Protein AF-A0A9X6Z5T2-F1 (afdb_monomer_lite)

Organism: Bacillus thuringiensis (NCBI:txid1428)

Radius of gyration: 14.88 Å; chains: 1; bounding box: 34×24×44 Å

Structure (mmCIF, N/CA/C/O backbone):
data_AF-A0A9X6Z5T2-F1
#
_entry.id   AF-A0A9X6Z5T2-F1
#
loop_
_atom_site.group_PDB
_atom_site.id
_atom_site.type_symbol
_atom_site.label_atom_id
_atom_site.label_alt_id
_atom_site.label_comp_id
_atom_site.label_asym_id
_atom_site.label_entity_id
_atom_site.label_seq_id
_atom_site.pdbx_PDB_ins_code
_atom_site.Cartn_x
_atom_site.Cartn_y
_atom_site.Cartn_z
_atom_site.occupancy
_atom_site.B_iso_or_equiv
_atom_site.auth_seq_id
_atom_site.auth_comp_id
_atom_site.auth_asym_id
_atom_site.auth_atom_id
_atom_site.pdbx_PDB_model_num
ATOM 1 N N . MET A 1 1 ? 4.534 -9.932 15.032 1.00 83.25 1 MET A N 1
ATOM 2 C CA . MET A 1 1 ? 3.676 -9.676 13.854 1.00 83.25 1 MET A CA 1
ATOM 3 C C . MET A 1 1 ? 3.124 -8.261 13.953 1.00 83.25 1 MET A C 1
ATOM 5 O O . MET A 1 1 ? 2.762 -7.870 15.052 1.00 83.25 1 MET A O 1
ATOM 9 N N . TYR A 1 2 ? 3.151 -7.490 12.864 1.00 92.56 2 TYR A N 1
ATOM 10 C CA . TYR A 1 2 ? 2.510 -6.168 12.811 1.00 92.56 2 TYR A CA 1
ATOM 11 C C . TYR A 1 2 ? 0.998 -6.324 12.645 1.00 92.56 2 TYR A C 1
ATOM 13 O O . TYR A 1 2 ? 0.594 -7.339 12.103 1.00 92.56 2 TYR A O 1
ATOM 21 N N . GLU A 1 3 ? 0.179 -5.365 13.065 1.00 95.38 3 GLU A N 1
ATOM 22 C CA . GLU A 1 3 ? -1.281 -5.451 12.896 1.00 95.38 3 GLU A CA 1
ATOM 23 C C . GLU A 1 3 ? -1.914 -4.057 12.871 1.00 95.38 3 GLU A C 1
ATOM 25 O O . GLU A 1 3 ? -1.512 -3.170 13.625 1.00 95.38 3 GLU A O 1
ATOM 30 N N . TYR A 1 4 ? -2.916 -3.861 12.017 1.00 95.88 4 TYR A N 1
ATOM 31 C CA . TYR A 1 4 ? -3.803 -2.706 12.074 1.00 95.88 4 TYR A CA 1
ATOM 32 C C . TYR A 1 4 ? -4.946 -2.953 13.052 1.00 95.88 4 TYR A C 1
ATOM 34 O O . TYR A 1 4 ? -5.596 -3.994 12.994 1.00 95.88 4 TYR A O 1
ATOM 42 N N . ALA A 1 5 ? -5.240 -1.978 13.907 1.00 96.38 5 ALA A N 1
ATOM 43 C CA . ALA A 1 5 ? -6.407 -2.027 14.782 1.00 96.38 5 ALA A CA 1
ATOM 44 C C . ALA A 1 5 ? -6.995 -0.634 15.023 1.00 96.38 5 ALA A C 1
ATOM 46 O O . ALA A 1 5 ? -6.284 0.375 15.001 1.00 96.38 5 ALA A O 1
ATOM 47 N N . GLU A 1 6 ? -8.301 -0.592 15.287 1.00 94.88 6 GLU A N 1
ATOM 48 C CA . GLU A 1 6 ? -8.984 0.621 15.727 1.00 94.88 6 GLU A CA 1
ATOM 49 C C . GLU A 1 6 ? -8.720 0.895 17.208 1.00 94.88 6 GLU A C 1
ATOM 51 O O . GLU A 1 6 ? -8.873 0.030 18.073 1.00 94.88 6 GLU A O 1
ATOM 56 N N . LYS A 1 7 ? -8.352 2.137 17.517 1.00 92.06 7 LYS A N 1
ATOM 57 C CA . LYS A 1 7 ? -8.205 2.628 18.884 1.00 92.06 7 LYS A CA 1
ATOM 58 C C . LYS A 1 7 ? -8.545 4.111 18.915 1.00 92.06 7 LYS A C 1
ATOM 60 O O . LYS A 1 7 ? -8.167 4.845 18.017 1.00 92.06 7 LYS A O 1
ATOM 65 N N . TYR A 1 8 ? -9.270 4.572 19.931 1.00 86.94 8 TYR A N 1
ATOM 66 C CA . TYR A 1 8 ? -9.602 6.000 20.094 1.00 86.94 8 TYR A CA 1
ATOM 67 C C . TYR A 1 8 ? -10.290 6.665 18.878 1.00 86.94 8 TYR A C 1
ATOM 69 O O . TYR A 1 8 ? -10.207 7.878 18.722 1.00 86.94 8 TYR A O 1
ATOM 77 N N . GLY A 1 9 ? -10.980 5.891 18.032 1.00 87.12 9 GLY A N 1
ATOM 78 C CA . GLY A 1 9 ? -11.643 6.399 16.822 1.00 87.12 9 GLY A CA 1
ATOM 79 C C . GLY A 1 9 ? -10.740 6.538 15.587 1.00 87.12 9 GLY A C 1
ATOM 80 O O . GLY A 1 9 ? -11.205 7.041 14.568 1.00 87.12 9 GLY A O 1
ATOM 81 N N . SER A 1 10 ? -9.492 6.072 15.660 1.00 93.69 10 SER A N 1
ATOM 82 C CA . SER A 1 10 ? -8.530 6.045 14.552 1.00 93.69 10 SER A CA 1
ATOM 83 C C . SER A 1 10 ? -7.973 4.635 14.338 1.00 93.69 10 SER A C 1
ATOM 85 O O . SER A 1 10 ? -8.055 3.779 15.220 1.00 93.69 10 SER A O 1
ATOM 87 N N . ILE A 1 11 ? -7.380 4.390 13.169 1.00 96.62 11 ILE A N 1
ATOM 88 C CA . ILE A 1 11 ? -6.682 3.137 12.854 1.00 96.62 11 ILE A CA 1
ATOM 89 C C . ILE A 1 11 ? -5.188 3.335 13.112 1.00 96.62 11 ILE A C 1
ATOM 91 O O . ILE A 1 11 ? -4.611 4.324 12.668 1.00 96.62 11 ILE A O 1
ATOM 95 N N . TYR A 1 12 ? -4.543 2.387 13.784 1.00 96.94 12 TYR A N 1
ATOM 96 C CA . TYR A 1 12 ? -3.107 2.420 14.070 1.00 96.94 12 TYR A CA 1
ATOM 97 C C . TYR A 1 12 ? -2.433 1.129 13.625 1.00 96.94 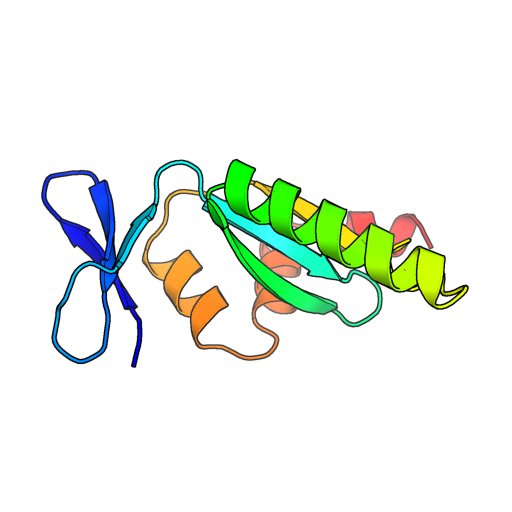12 TYR A C 1
ATOM 99 O O . TYR A 1 12 ? -3.048 0.067 13.701 1.00 96.94 12 TYR A O 1
ATOM 107 N N . LEU A 1 13 ? -1.166 1.220 13.208 1.00 95.88 13 LEU A N 1
ATOM 108 C CA . LEU A 1 13 ? -0.304 0.049 13.070 1.00 95.88 13 LEU A CA 1
ATOM 109 C C . LEU A 1 13 ? 0.415 -0.217 14.391 1.00 95.88 13 LEU A C 1
ATOM 111 O O . LEU A 1 13 ? 1.110 0.659 14.913 1.00 95.88 13 LEU A O 1
ATOM 115 N N . PHE A 1 14 ? 0.292 -1.440 14.887 1.00 96.12 14 PHE A N 1
ATOM 116 C CA . PHE A 1 14 ? 0.978 -1.929 16.071 1.00 96.12 14 PHE A CA 1
ATOM 117 C C . PHE A 1 14 ? 2.122 -2.864 15.690 1.00 96.12 14 PHE A C 1
ATOM 119 O O . PHE A 1 14 ? 2.052 -3.582 14.690 1.00 96.12 14 PHE A O 1
ATOM 126 N N . ASP A 1 15 ? 3.182 -2.861 16.493 1.00 94.81 15 ASP A N 1
ATOM 127 C CA . ASP A 1 15 ? 4.176 -3.929 16.482 1.00 94.81 15 ASP A CA 1
ATOM 128 C C . ASP A 1 15 ? 3.739 -5.127 17.338 1.00 94.81 15 ASP A C 1
ATOM 130 O O . ASP A 1 15 ? 2.708 -5.122 18.010 1.00 94.81 15 ASP A O 1
ATOM 134 N N . GLU A 1 16 ? 4.574 -6.162 17.354 1.00 91.81 16 GLU A N 1
ATOM 135 C CA . GLU A 1 16 ? 4.306 -7.403 18.085 1.00 91.81 16 GLU A CA 1
ATOM 136 C C . GLU A 1 16 ? 4.243 -7.258 19.609 1.00 91.81 16 GLU A C 1
ATOM 138 O O . GLU A 1 16 ? 3.808 -8.176 20.299 1.00 91.81 16 GLU A O 1
ATOM 143 N N . ARG A 1 17 ? 4.706 -6.124 20.138 1.00 93.38 17 ARG A N 1
ATOM 144 C CA . ARG A 1 17 ? 4.709 -5.799 21.566 1.00 93.38 17 ARG A CA 1
ATOM 145 C C . ARG A 1 17 ? 3.514 -4.919 21.942 1.00 93.38 17 ARG A C 1
ATOM 147 O O . ARG A 1 17 ? 3.388 -4.551 23.108 1.00 93.38 17 ARG A O 1
ATOM 154 N N . GLY A 1 18 ? 2.650 -4.579 20.982 1.00 91.69 18 GLY A N 1
ATOM 155 C CA . GLY A 1 18 ? 1.526 -3.664 21.170 1.00 91.69 18 GLY A CA 1
ATOM 156 C C . GLY A 1 18 ? 1.931 -2.187 21.158 1.00 91.69 18 GLY A C 1
ATOM 157 O O . GLY A 1 18 ? 1.157 -1.335 21.600 1.00 91.69 18 GLY A O 1
ATOM 158 N N . THR A 1 19 ? 3.130 -1.864 20.666 1.00 94.12 19 THR A N 1
ATOM 159 C CA . THR A 1 19 ? 3.586 -0.480 20.499 1.00 94.12 19 THR A CA 1
ATOM 160 C C . THR A 1 19 ? 2.945 0.118 19.259 1.00 94.12 19 THR A C 1
ATOM 162 O O . THR A 1 19 ? 2.982 -0.485 18.190 1.00 94.12 19 THR A O 1
ATOM 165 N N . VAL A 1 20 ? 2.399 1.328 19.379 1.00 94.44 20 VAL A N 1
ATOM 166 C CA . VAL A 1 20 ? 1.922 2.091 18.220 1.00 94.44 20 VAL A CA 1
ATOM 167 C C . VAL A 1 20 ? 3.125 2.552 17.403 1.00 94.44 20 VAL A C 1
ATOM 169 O O . VAL A 1 20 ? 3.975 3.279 17.913 1.00 94.44 20 VAL A O 1
ATOM 172 N N . LEU A 1 21 ? 3.175 2.155 16.134 1.00 93.81 21 LEU A N 1
ATOM 173 C CA . LEU A 1 21 ? 4.199 2.597 15.190 1.00 93.81 21 LEU A CA 1
ATOM 174 C C . LEU A 1 21 ? 3.780 3.877 14.475 1.00 93.81 21 LEU A C 1
ATOM 176 O O . LEU A 1 21 ? 4.573 4.810 14.384 1.00 93.81 21 LEU A O 1
ATOM 180 N N . PHE A 1 22 ? 2.542 3.927 13.977 1.00 93.75 22 PHE A N 1
ATOM 181 C CA . PHE A 1 22 ? 1.965 5.125 13.371 1.00 93.75 22 PHE A CA 1
ATOM 182 C C . PHE A 1 22 ? 0.434 5.049 13.285 1.00 93.75 22 PHE A C 1
ATOM 184 O O . PHE A 1 22 ? -0.161 3.975 13.401 1.00 93.75 22 PHE A O 1
ATOM 191 N N . GLU A 1 23 ? -0.192 6.205 13.067 1.00 96.44 23 GLU A N 1
ATOM 192 C CA . GLU A 1 23 ? -1.623 6.347 12.784 1.00 96.44 23 GLU A CA 1
ATOM 193 C C . GLU A 1 23 ? -1.892 6.295 11.278 1.00 96.44 23 GLU A C 1
ATOM 195 O O . GLU A 1 23 ? -1.273 7.024 10.500 1.00 96.44 23 GLU A O 1
ATOM 200 N N . MET A 1 24 ? -2.837 5.458 10.864 1.00 96.12 24 MET A N 1
ATOM 201 C CA . MET A 1 24 ? -3.289 5.341 9.484 1.00 96.12 24 MET A CA 1
ATOM 202 C C . MET A 1 24 ? -4.454 6.309 9.228 1.00 96.12 24 MET A C 1
ATOM 204 O O . MET A 1 24 ? -5.607 6.044 9.576 1.00 96.12 24 MET A O 1
ATOM 208 N N . THR A 1 25 ? -4.153 7.439 8.594 1.00 95.50 25 THR A N 1
ATOM 209 C CA . THR A 1 25 ? -5.098 8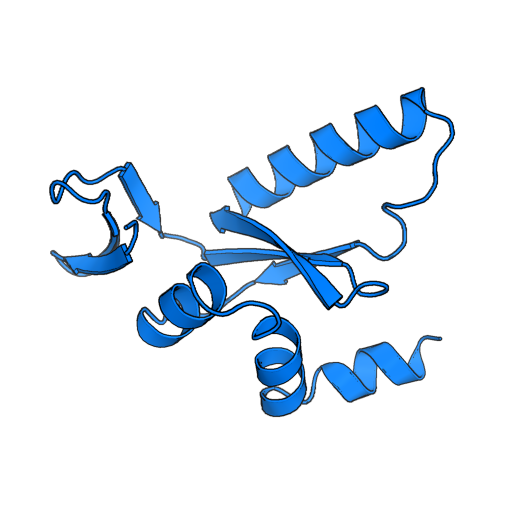.532 8.330 1.00 95.50 25 THR A CA 1
ATOM 210 C C . THR A 1 25 ? -5.549 8.611 6.877 1.00 95.50 25 THR A C 1
ATOM 212 O O . THR A 1 25 ? -6.670 9.050 6.638 1.00 95.50 25 THR A O 1
ATOM 215 N N . GLU A 1 26 ? -4.738 8.177 5.917 1.00 96.56 26 GLU A N 1
ATOM 216 C CA . GLU A 1 26 ? -5.060 8.184 4.483 1.00 96.56 26 GLU A CA 1
ATOM 217 C C . GLU A 1 26 ? -4.467 6.927 3.839 1.00 96.56 26 GLU A C 1
ATOM 219 O O . GLU A 1 26 ? -3.398 7.002 3.231 1.00 96.56 26 GLU A O 1
ATOM 224 N N . PRO A 1 27 ? -5.093 5.752 4.028 1.00 96.62 27 PRO A N 1
ATOM 225 C CA . PRO A 1 27 ? -4.509 4.501 3.577 1.00 96.62 27 PRO A CA 1
ATOM 226 C C . PRO A 1 27 ? -4.340 4.479 2.056 1.00 96.62 27 PRO A C 1
ATOM 228 O O . PRO A 1 27 ? -5.263 4.802 1.311 1.00 96.62 27 PRO A O 1
ATOM 231 N N . ALA A 1 28 ? -3.161 4.073 1.599 1.00 96.56 28 ALA A N 1
ATOM 232 C CA . ALA A 1 28 ? -2.843 3.909 0.189 1.00 96.56 28 ALA A CA 1
ATOM 233 C C . ALA A 1 28 ? -1.837 2.773 -0.019 1.00 96.56 28 ALA A C 1
ATOM 235 O O . ALA A 1 28 ? -1.087 2.402 0.893 1.00 96.56 28 ALA A O 1
ATOM 236 N N . ILE A 1 29 ? -1.793 2.250 -1.243 1.00 94.81 29 ILE A N 1
ATOM 237 C CA . ILE A 1 29 ? -0.796 1.266 -1.678 1.00 94.81 29 ILE A CA 1
ATOM 238 C C . ILE A 1 29 ? -0.041 1.736 -2.910 1.00 94.81 29 ILE A C 1
ATOM 240 O O . ILE A 1 29 ? -0.628 2.343 -3.799 1.00 94.81 29 ILE A O 1
ATOM 244 N N . LEU A 1 30 ? 1.248 1.403 -2.972 1.00 94.94 30 LEU A N 1
ATOM 245 C CA . LEU A 1 30 ? 2.010 1.342 -4.213 1.00 94.94 30 LEU A CA 1
ATOM 246 C C . LEU A 1 30 ? 1.943 -0.091 -4.729 1.00 94.94 30 LEU A C 1
ATOM 248 O O . LEU A 1 30 ? 2.457 -1.016 -4.092 1.00 94.94 30 LEU A O 1
ATOM 252 N N . PHE A 1 31 ? 1.310 -0.250 -5.878 1.00 91.88 31 PHE A N 1
ATOM 253 C CA . PHE A 1 31 ? 1.006 -1.528 -6.491 1.00 91.88 31 PHE A CA 1
ATOM 254 C C . PHE A 1 31 ? 1.685 -1.658 -7.852 1.00 91.88 31 PHE A C 1
ATOM 256 O O . PHE A 1 31 ? 1.680 -0.720 -8.645 1.00 91.88 31 PHE A O 1
ATOM 263 N N . ASP A 1 32 ? 2.241 -2.831 -8.122 1.00 90.25 32 ASP A N 1
ATOM 264 C CA . ASP A 1 32 ? 2.816 -3.207 -9.407 1.00 90.25 32 ASP A CA 1
ATOM 265 C C . ASP A 1 32 ? 1.792 -3.970 -10.244 1.00 90.25 32 ASP A C 1
ATOM 267 O O . ASP A 1 32 ? 1.437 -5.103 -9.913 1.00 90.25 32 ASP A O 1
ATOM 271 N N . ARG A 1 33 ? 1.322 -3.369 -11.339 1.00 86.62 33 ARG A N 1
ATOM 272 C CA . ARG A 1 33 ? 0.320 -4.007 -12.204 1.00 86.62 33 ARG A CA 1
ATOM 273 C C . ARG A 1 33 ? 0.873 -5.166 -13.028 1.00 86.62 33 ARG A C 1
ATOM 275 O O . ARG A 1 33 ? 0.088 -6.000 -13.461 1.00 86.62 33 ARG A O 1
ATOM 282 N N . ASN A 1 34 ? 2.185 -5.229 -13.247 1.00 86.06 34 ASN A N 1
ATOM 283 C CA . ASN A 1 34 ? 2.798 -6.274 -14.061 1.00 86.06 34 ASN A CA 1
ATOM 284 C C . ASN A 1 34 ? 3.003 -7.553 -13.238 1.00 86.06 34 ASN A C 1
ATOM 286 O O . ASN A 1 34 ? 2.629 -8.647 -13.654 1.00 86.06 34 ASN A O 1
ATOM 290 N N . PHE A 1 35 ? 3.536 -7.406 -12.022 1.00 84.50 35 PHE A N 1
ATOM 291 C CA . PHE A 1 35 ? 3.798 -8.542 -11.129 1.00 84.50 35 PHE A CA 1
ATOM 292 C C . PHE A 1 35 ? 2.683 -8.807 -10.116 1.00 84.50 35 PHE A C 1
ATOM 294 O O . PHE A 1 35 ? 2.749 -9.786 -9.376 1.00 84.50 35 PHE A O 1
ATOM 301 N N . PHE A 1 36 ? 1.664 -7.951 -10.072 1.00 82.38 36 PHE A N 1
ATOM 302 C CA . PHE A 1 36 ? 0.586 -7.992 -9.091 1.00 82.38 36 PHE A CA 1
ATOM 303 C C . PHE A 1 36 ? 1.070 -7.967 -7.632 1.00 82.38 36 PHE A C 1
ATOM 305 O O . PHE A 1 36 ? 0.487 -8.612 -6.755 1.00 82.38 36 PHE A O 1
ATOM 312 N N . THR A 1 37 ? 2.117 -7.190 -7.353 1.00 85.25 37 THR A N 1
ATOM 313 C CA . THR A 1 37 ? 2.751 -7.113 -6.032 1.00 85.25 37 THR A CA 1
ATOM 314 C C . THR A 1 37 ? 2.486 -5.782 -5.331 1.00 85.25 37 THR A C 1
ATOM 316 O O . THR A 1 37 ? 2.405 -4.719 -5.945 1.00 85.25 37 THR A O 1
ATOM 319 N N . CYS A 1 38 ? 2.351 -5.835 -4.004 1.00 89.88 38 CYS A N 1
ATOM 320 C CA . CYS A 1 38 ? 2.334 -4.645 -3.155 1.00 89.88 38 CYS A CA 1
ATOM 321 C C . CYS A 1 38 ? 3.772 -4.270 -2.790 1.00 89.88 38 CYS A C 1
ATOM 323 O O . CYS A 1 38 ? 4.426 -4.998 -2.044 1.00 89.88 38 CYS A O 1
ATOM 325 N N . HIS A 1 39 ? 4.253 -3.126 -3.275 1.00 91.50 39 HIS A N 1
ATOM 326 C CA . HIS A 1 39 ? 5.572 -2.606 -2.901 1.00 91.50 39 HIS A CA 1
ATOM 327 C C . HIS A 1 39 ? 5.532 -1.865 -1.566 1.00 91.50 39 HIS A C 1
ATOM 329 O O . HIS A 1 39 ? 6.484 -1.919 -0.785 1.00 91.50 39 HIS A O 1
ATOM 335 N N . LYS A 1 40 ? 4.432 -1.152 -1.290 1.00 93.81 40 LYS A N 1
ATOM 336 C CA . LYS A 1 40 ? 4.280 -0.367 -0.062 1.00 93.81 40 LYS A CA 1
ATOM 337 C C . LYS A 1 40 ? 2.812 -0.185 0.311 1.00 93.81 40 LYS A C 1
ATOM 339 O O . LYS A 1 40 ? 2.019 0.215 -0.527 1.00 93.81 40 LYS A O 1
ATOM 344 N N . LEU A 1 41 ? 2.499 -0.387 1.589 1.00 94.44 41 LEU A N 1
ATOM 345 C CA . LEU A 1 41 ? 1.256 0.021 2.252 1.00 94.44 41 LEU A CA 1
ATOM 346 C C . LEU A 1 41 ? 1.593 1.089 3.308 1.00 94.44 41 LEU A C 1
ATOM 348 O O . LEU A 1 41 ? 2.609 0.972 4.012 1.00 94.44 41 LEU A O 1
ATOM 352 N N . GLY A 1 42 ? 0.782 2.142 3.400 1.00 95.81 42 GLY A N 1
ATOM 353 C CA . GLY A 1 42 ? 1.003 3.247 4.336 1.00 95.81 42 GLY A CA 1
ATOM 354 C C . GLY A 1 42 ? 0.042 4.411 4.124 1.00 95.81 42 GLY A C 1
ATOM 355 O O . GLY A 1 42 ? -0.936 4.285 3.392 1.00 95.81 42 GLY A O 1
ATOM 356 N N . ASN A 1 43 ? 0.345 5.552 4.746 1.00 97.38 43 ASN A N 1
ATOM 357 C CA . ASN A 1 43 ? -0.361 6.794 4.446 1.00 97.38 43 ASN A CA 1
ATOM 358 C C . ASN A 1 43 ? 0.038 7.311 3.058 1.00 97.38 43 ASN A C 1
ATOM 360 O O . ASN A 1 43 ? 1.214 7.253 2.696 1.00 97.38 43 ASN A O 1
ATOM 364 N N . LYS A 1 44 ? -0.911 7.878 2.309 1.00 97.25 44 LYS A N 1
ATOM 365 C CA . LYS A 1 44 ? -0.743 8.342 0.923 1.00 97.25 44 LYS A CA 1
ATOM 366 C C . LYS A 1 44 ? 0.547 9.117 0.684 1.00 97.25 44 LYS A C 1
ATOM 368 O O . LYS A 1 44 ? 1.360 8.714 -0.142 1.00 97.25 44 LYS A O 1
ATOM 373 N N . LYS A 1 45 ? 0.799 10.150 1.487 1.00 97.25 45 LYS A N 1
ATOM 374 C CA . LYS A 1 45 ? 2.015 10.967 1.385 1.00 97.25 45 LYS A CA 1
ATOM 375 C C . LYS A 1 45 ? 3.308 10.156 1.542 1.00 97.25 45 LYS A C 1
ATOM 377 O O . LYS A 1 45 ? 4.300 10.433 0.876 1.00 97.25 45 LYS A O 1
ATOM 382 N N . GLU A 1 46 ? 3.329 9.161 2.427 1.00 96.75 4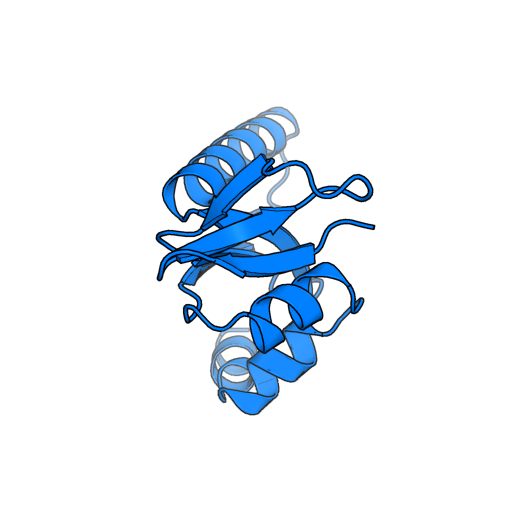6 GLU A N 1
ATOM 383 C CA . GLU A 1 46 ? 4.501 8.296 2.623 1.00 96.75 46 GLU A CA 1
ATOM 384 C C . GLU A 1 46 ? 4.695 7.338 1.445 1.00 96.75 46 GLU A C 1
ATOM 386 O O . GLU A 1 46 ? 5.828 7.058 1.050 1.00 96.75 46 GLU A O 1
ATOM 391 N N . VAL A 1 47 ? 3.592 6.845 0.877 1.00 97.44 47 VAL A N 1
ATOM 392 C CA . VAL A 1 47 ? 3.589 5.985 -0.310 1.00 97.44 47 VAL A CA 1
ATOM 393 C C . VAL A 1 47 ? 4.087 6.758 -1.533 1.00 97.44 47 VAL A C 1
ATOM 395 O O . VAL A 1 47 ? 4.952 6.258 -2.247 1.00 97.44 47 VAL A O 1
ATOM 398 N N . GLU A 1 48 ? 3.628 7.995 -1.730 1.00 98.00 48 GLU A N 1
ATOM 399 C CA . GLU A 1 48 ? 4.095 8.904 -2.788 1.00 98.00 48 GLU A CA 1
ATOM 400 C C . GLU A 1 48 ? 5.599 9.179 -2.668 1.00 98.00 48 GLU A C 1
ATOM 402 O O . GLU A 1 48 ? 6.350 8.984 -3.623 1.00 98.00 48 GLU A O 1
ATOM 407 N N . GLN A 1 49 ? 6.078 9.521 -1.468 1.00 97.88 49 GLN A N 1
ATOM 408 C CA . GLN A 1 49 ? 7.510 9.730 -1.223 1.00 97.88 49 GLN A CA 1
ATOM 409 C C . GLN A 1 49 ? 8.345 8.464 -1.451 1.00 97.88 49 GLN A C 1
ATOM 411 O O . GLN A 1 49 ? 9.491 8.539 -1.903 1.00 97.88 49 GLN A O 1
ATOM 416 N N . TYR A 1 50 ? 7.815 7.292 -1.094 1.00 97.44 50 TYR A N 1
ATOM 417 C CA . TYR A 1 50 ? 8.473 6.020 -1.376 1.00 97.44 50 TYR A CA 1
ATOM 418 C C . TYR A 1 50 ? 8.546 5.764 -2.885 1.00 97.44 50 TYR A C 1
ATOM 420 O O . TYR A 1 50 ? 9.605 5.383 -3.385 1.00 97.44 50 TYR A O 1
ATOM 428 N N . TYR A 1 51 ? 7.457 6.028 -3.610 1.00 97.06 51 TYR A N 1
ATOM 429 C CA . TYR A 1 51 ? 7.395 5.886 -5.060 1.00 97.06 51 TYR A CA 1
ATOM 430 C C . TYR A 1 51 ? 8.432 6.772 -5.760 1.00 97.06 51 TYR A C 1
ATOM 432 O O . TYR A 1 51 ? 9.244 6.255 -6.526 1.00 97.06 51 TYR A O 1
ATOM 440 N N . GLU A 1 52 ? 8.499 8.063 -5.425 1.00 96.94 52 GLU A N 1
ATOM 441 C CA . GLU A 1 52 ? 9.482 9.002 -5.987 1.00 96.94 52 GLU A CA 1
ATOM 442 C C . GLU A 1 52 ? 10.929 8.520 -5.795 1.00 96.94 52 GLU A C 1
ATOM 444 O O . GLU A 1 52 ? 11.716 8.492 -6.746 1.00 96.94 52 GLU A O 1
ATOM 449 N N . LYS A 1 53 ? 11.267 8.051 -4.585 1.00 96.44 53 LYS A N 1
ATOM 450 C CA . LYS A 1 53 ? 12.598 7.498 -4.273 1.00 96.44 53 LYS A CA 1
ATOM 451 C C . LYS A 1 53 ? 12.918 6.254 -5.096 1.00 96.44 53 LYS A C 1
ATOM 453 O O . LYS A 1 53 ? 14.075 6.026 -5.450 1.00 96.44 53 LYS A O 1
ATOM 458 N N . CYS A 1 54 ? 11.928 5.411 -5.373 1.00 95.31 54 CYS A N 1
ATOM 459 C CA . CYS A 1 54 ? 12.137 4.211 -6.174 1.00 95.31 54 CYS A CA 1
ATOM 460 C C . CYS A 1 54 ? 12.261 4.532 -7.669 1.00 95.31 54 CYS A C 1
ATOM 462 O O . CYS A 1 54 ? 13.116 3.939 -8.330 1.00 95.31 54 CYS A O 1
ATOM 464 N N . ILE A 1 55 ? 11.505 5.508 -8.188 1.00 94.94 55 ILE A N 1
ATOM 465 C CA . ILE A 1 55 ? 11.680 6.015 -9.560 1.00 94.94 55 ILE A CA 1
ATOM 466 C C . ILE A 1 55 ? 13.102 6.544 -9.745 1.00 94.94 55 ILE A C 1
ATOM 468 O O . ILE A 1 55 ? 13.751 6.223 -10.738 1.00 94.94 55 ILE A O 1
ATOM 472 N N . GLU A 1 56 ? 13.612 7.329 -8.793 1.00 95.06 56 GLU A N 1
ATOM 473 C CA . GLU A 1 56 ? 14.977 7.862 -8.861 1.00 95.06 56 GLU A CA 1
ATOM 474 C C . GLU A 1 56 ? 16.017 6.737 -8.971 1.00 95.06 56 GLU A C 1
ATOM 476 O O . GLU A 1 56 ? 16.880 6.771 -9.849 1.00 95.06 56 GLU A O 1
ATOM 481 N N . LYS A 1 57 ? 15.880 5.679 -8.160 1.00 94.88 57 LYS A N 1
ATOM 482 C CA . LYS A 1 57 ? 16.743 4.489 -8.245 1.00 94.88 57 LYS A CA 1
ATOM 483 C C . LYS A 1 57 ? 16.634 3.775 -9.593 1.00 94.88 57 LYS A C 1
ATOM 485 O O . LYS A 1 57 ? 17.656 3.367 -10.139 1.00 94.88 57 LYS A O 1
ATOM 490 N N . CYS A 1 58 ? 15.426 3.639 -10.142 1.00 93.56 58 CYS A N 1
ATOM 491 C CA . CYS A 1 58 ? 15.222 3.023 -11.455 1.00 93.56 58 CYS A CA 1
ATOM 492 C C . CYS A 1 58 ? 15.881 3.845 -12.569 1.00 93.56 58 CYS A C 1
ATOM 494 O O . CYS A 1 58 ? 16.560 3.279 -13.422 1.00 93.56 58 CYS A O 1
ATOM 496 N N . ARG A 1 59 ? 15.764 5.180 -12.515 1.00 92.44 59 ARG A N 1
ATOM 497 C CA .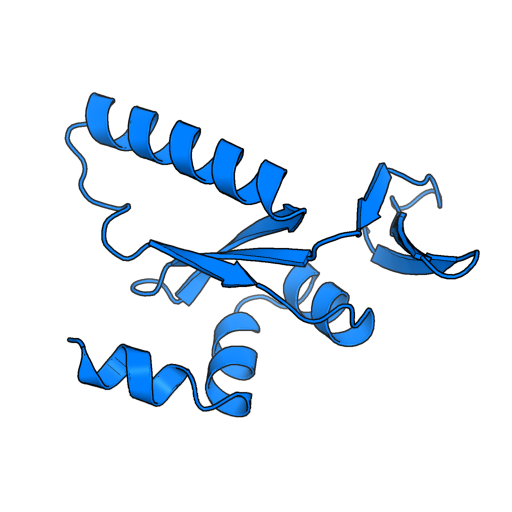 ARG A 1 59 ? 16.418 6.094 -13.463 1.00 92.44 59 ARG A CA 1
ATOM 498 C C . ARG A 1 59 ? 17.937 5.967 -13.419 1.00 92.44 59 ARG A C 1
ATOM 500 O O . ARG A 1 59 ? 18.555 5.846 -14.468 1.00 92.44 59 ARG A O 1
ATOM 507 N N . VAL A 1 60 ? 18.533 5.932 -12.224 1.00 95.19 60 VAL A N 1
ATOM 508 C CA . VAL A 1 60 ? 19.985 5.716 -12.060 1.00 95.19 60 VAL A CA 1
ATOM 509 C C . VAL A 1 60 ? 20.422 4.370 -12.653 1.00 95.19 60 VAL A C 1
ATOM 511 O O . VAL A 1 60 ? 21.506 4.268 -13.220 1.00 95.19 60 VAL A O 1
ATOM 514 N N . ALA A 1 61 ? 19.571 3.349 -12.561 1.00 94.88 61 ALA A N 1
ATOM 515 C CA . ALA A 1 61 ? 19.827 2.019 -13.103 1.00 94.88 61 ALA A CA 1
ATOM 516 C C . ALA A 1 61 ? 19.471 1.853 -14.597 1.00 94.88 61 ALA A C 1
ATOM 518 O O . ALA A 1 61 ? 19.597 0.743 -15.108 1.00 94.88 61 ALA A O 1
ATOM 519 N N . ASN A 1 62 ? 19.023 2.908 -15.299 1.00 94.00 62 ASN A N 1
ATOM 520 C CA . ASN A 1 62 ? 18.473 2.834 -16.665 1.00 94.00 62 ASN A CA 1
ATOM 521 C C . ASN A 1 62 ? 17.373 1.764 -16.820 1.00 94.00 62 ASN A C 1
ATOM 523 O O . ASN A 1 62 ? 17.332 1.027 -17.803 1.00 94.00 62 ASN A O 1
ATOM 527 N N . SER A 1 63 ? 16.490 1.673 -15.826 1.00 92.31 63 SER A N 1
ATOM 528 C CA . SER A 1 63 ? 15.386 0.720 -15.773 1.00 92.31 63 SER A CA 1
ATOM 529 C C . SER A 1 63 ? 14.037 1.432 -15.841 1.00 92.31 63 SER A C 1
ATOM 531 O O . SER A 1 63 ? 13.852 2.494 -15.243 1.00 92.31 63 SER A O 1
ATOM 533 N N . ASN A 1 64 ? 13.083 0.812 -16.530 1.00 91.19 64 ASN A N 1
ATOM 534 C CA . ASN A 1 64 ? 11.709 1.280 -16.684 1.00 91.19 64 ASN A CA 1
ATOM 535 C C . ASN A 1 64 ? 10.696 0.470 -15.851 1.00 91.19 64 ASN A C 1
ATOM 537 O O . ASN A 1 64 ? 9.497 0.576 -16.074 1.00 91.19 64 ASN A O 1
ATOM 541 N N . LEU A 1 65 ? 11.155 -0.305 -14.858 1.00 88.00 65 LEU A N 1
ATOM 542 C CA . LEU A 1 65 ? 10.289 -1.151 -14.015 1.00 88.00 65 LEU A CA 1
ATOM 543 C C . LEU A 1 65 ? 9.113 -0.407 -13.356 1.00 88.00 65 LEU A C 1
ATOM 545 O O . LEU A 1 65 ? 8.116 -1.029 -13.016 1.00 88.00 65 LEU A O 1
ATOM 549 N N . TYR A 1 66 ? 9.230 0.906 -13.162 1.00 90.62 66 TYR A N 1
ATOM 550 C CA . TYR A 1 66 ? 8.205 1.721 -12.514 1.00 90.62 66 TYR A CA 1
ATOM 551 C C . TYR A 1 66 ? 7.021 2.092 -13.424 1.00 90.62 66 TYR A C 1
ATOM 553 O O . TYR A 1 66 ? 6.053 2.655 -12.923 1.00 90.62 66 TYR A O 1
ATOM 561 N N . GLU A 1 67 ? 7.077 1.829 -14.736 1.00 90.75 67 GLU A N 1
ATOM 562 C CA . GLU A 1 67 ? 6.028 2.232 -15.696 1.00 90.75 67 GLU A CA 1
ATOM 563 C C . GLU A 1 67 ? 4.659 1.608 -15.381 1.00 90.75 67 GLU A C 1
ATOM 565 O O . GLU A 1 67 ? 3.614 2.236 -15.576 1.00 90.75 67 GLU A O 1
ATOM 570 N N . ASP A 1 68 ? 4.662 0.403 -14.814 1.00 90.50 68 ASP A N 1
ATOM 571 C CA . ASP A 1 68 ? 3.447 -0.316 -14.437 1.00 90.50 68 ASP A CA 1
ATOM 572 C C . ASP A 1 68 ? 3.015 -0.081 -12.988 1.00 90.50 68 ASP A C 1
ATOM 574 O O . ASP A 1 68 ? 1.977 -0.597 -12.561 1.00 90.50 68 ASP A O 1
ATOM 578 N N . TRP A 1 69 ? 3.768 0.712 -12.226 1.00 93.69 69 TRP A N 1
ATOM 579 C CA . TRP A 1 69 ? 3.435 0.992 -10.837 1.00 93.69 69 TRP A CA 1
ATOM 580 C C . TRP A 1 69 ? 2.345 2.053 -10.732 1.00 93.69 69 TRP A C 1
ATOM 582 O O . TRP A 1 69 ? 2.334 3.051 -11.452 1.00 93.69 69 TRP A O 1
ATOM 592 N N . MET A 1 70 ? 1.428 1.854 -9.793 1.00 93.19 70 MET A N 1
ATOM 593 C CA . MET A 1 70 ? 0.341 2.782 -9.521 1.00 93.19 70 MET A CA 1
ATOM 594 C C . MET A 1 70 ? 0.144 2.972 -8.022 1.00 93.19 70 MET A C 1
ATOM 596 O O . MET A 1 70 ? 0.294 2.036 -7.236 1.00 93.19 70 MET A O 1
ATOM 600 N N . ILE A 1 71 ? -0.228 4.189 -7.633 1.00 95.00 71 ILE A N 1
ATOM 601 C CA . ILE A 1 71 ? -0.699 4.468 -6.279 1.00 95.00 71 ILE A CA 1
ATOM 602 C C . ILE A 1 71 ? -2.220 4.379 -6.282 1.00 95.00 71 ILE A C 1
ATOM 604 O O . ILE A 1 71 ? -2.877 4.967 -7.140 1.00 95.00 71 ILE A O 1
ATOM 608 N N . MET A 1 72 ? -2.769 3.642 -5.323 1.00 93.44 72 MET A N 1
ATOM 609 C CA . MET A 1 72 ? -4.207 3.518 -5.125 1.00 93.44 72 MET A CA 1
ATOM 610 C C . MET A 1 72 ? -4.578 3.944 -3.716 1.00 93.44 72 MET A C 1
ATOM 612 O O . MET A 1 72 ? -3.987 3.463 -2.748 1.00 93.44 72 MET A O 1
ATOM 616 N N . ASP A 1 73 ? -5.585 4.807 -3.619 1.00 94.38 73 ASP A N 1
ATOM 617 C CA . ASP A 1 73 ? -6.235 5.114 -2.351 1.00 94.38 73 ASP A CA 1
ATOM 618 C C . ASP A 1 73 ? -7.026 3.882 -1.884 1.00 94.38 73 ASP A C 1
ATOM 620 O O . ASP A 1 73 ? -7.643 3.175 -2.685 1.00 94.38 73 ASP A O 1
ATOM 624 N N . LEU A 1 74 ? -6.996 3.615 -0.582 1.00 93.12 74 LEU A N 1
ATOM 625 C CA . LEU A 1 74 ? -7.685 2.495 0.046 1.00 93.12 74 LEU A CA 1
ATOM 626 C C . LEU A 1 74 ? -8.699 2.991 1.081 1.00 93.12 74 LEU A C 1
ATOM 628 O O . LEU A 1 74 ? -8.499 4.037 1.708 1.00 93.12 74 LEU A O 1
ATOM 632 N N . PRO A 1 75 ? -9.781 2.232 1.317 1.00 92.38 75 PRO A N 1
ATOM 633 C CA . PRO A 1 75 ? -10.704 2.554 2.390 1.00 92.38 75 PRO A CA 1
ATOM 634 C C . PRO A 1 75 ? -10.029 2.380 3.757 1.00 92.38 75 PRO A C 1
ATOM 636 O O . PRO A 1 75 ? -9.123 1.563 3.944 1.00 92.38 75 PRO A O 1
ATOM 639 N N . LYS A 1 76 ? -10.518 3.136 4.743 1.00 91.88 76 LYS A N 1
ATOM 640 C CA . LYS A 1 76 ? -10.167 2.966 6.158 1.00 91.88 76 LYS A CA 1
ATOM 641 C C . LYS A 1 76 ? -10.882 1.746 6.733 1.00 91.88 76 LYS A C 1
ATOM 643 O O . LYS A 1 76 ? -11.848 1.885 7.471 1.00 91.88 76 LYS A O 1
ATOM 648 N N . ASP A 1 77 ? -10.414 0.567 6.353 1.00 94.25 77 ASP A N 1
ATOM 649 C CA . ASP A 1 77 ? -10.972 -0.713 6.778 1.00 94.25 77 ASP A CA 1
ATOM 650 C C . ASP A 1 77 ? -9.855 -1.588 7.356 1.00 94.25 77 ASP A C 1
ATOM 652 O O . ASP A 1 77 ? -8.927 -1.990 6.653 1.00 94.25 77 ASP A O 1
ATOM 656 N N . VAL A 1 78 ? -9.927 -1.864 8.658 1.00 94.62 78 VAL A N 1
ATOM 657 C CA . VAL A 1 78 ? -8.906 -2.640 9.377 1.00 94.62 78 VAL A CA 1
ATOM 658 C C . VAL A 1 78 ? -8.745 -4.048 8.809 1.00 94.62 78 VAL A C 1
ATOM 660 O O . VAL A 1 78 ? -7.622 -4.541 8.683 1.00 94.62 78 VAL A O 1
ATOM 663 N N . GLU A 1 79 ? -9.850 -4.705 8.459 1.00 94.12 79 GLU A N 1
ATOM 664 C CA . GLU A 1 79 ? -9.827 -6.075 7.958 1.00 94.12 79 GLU A CA 1
ATOM 665 C C . GLU A 1 79 ? -9.127 -6.134 6.597 1.00 94.12 79 GLU A C 1
ATOM 667 O O . GLU A 1 79 ? -8.271 -6.993 6.371 1.00 94.12 79 GLU A O 1
ATOM 672 N N . LEU A 1 80 ? -9.438 -5.191 5.705 1.00 92.31 80 LEU A N 1
ATOM 673 C CA . LEU A 1 80 ? -8.771 -5.058 4.416 1.00 92.31 80 LEU A CA 1
ATOM 674 C C . LEU A 1 80 ? -7.276 -4.779 4.584 1.00 92.31 80 LEU A C 1
ATOM 676 O O . LEU A 1 80 ? -6.458 -5.446 3.949 1.00 92.31 80 LEU A O 1
ATOM 680 N N . LEU A 1 81 ? -6.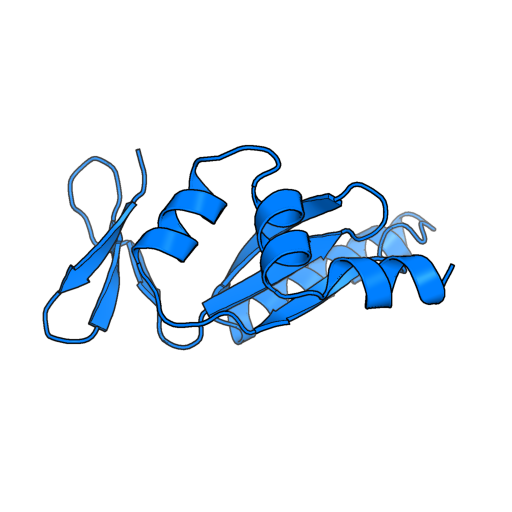915 -3.812 5.429 1.00 93.75 81 LEU A N 1
ATOM 681 C CA . LEU A 1 81 ? -5.520 -3.426 5.639 1.00 93.75 81 LEU A CA 1
ATOM 682 C C . LEU A 1 81 ? -4.693 -4.593 6.192 1.00 93.75 81 LEU A C 1
ATOM 684 O O . LEU A 1 81 ? -3.590 -4.841 5.707 1.00 93.75 81 LEU A O 1
ATOM 688 N N . ASN A 1 82 ? -5.239 -5.368 7.133 1.00 93.94 82 ASN A N 1
ATOM 689 C CA . ASN A 1 82 ? -4.586 -6.575 7.646 1.00 93.94 82 ASN A CA 1
ATOM 690 C C . ASN A 1 82 ? -4.480 -7.684 6.594 1.00 93.94 82 ASN A C 1
ATOM 692 O O . ASN A 1 82 ? -3.447 -8.350 6.503 1.00 93.94 82 ASN A O 1
ATOM 696 N N . LYS A 1 83 ? -5.506 -7.872 5.753 1.00 91.81 83 LYS A N 1
ATOM 697 C CA . LYS A 1 83 ? -5.434 -8.827 4.636 1.00 91.81 83 LYS A CA 1
ATOM 698 C C . LYS A 1 83 ? -4.325 -8.454 3.657 1.00 91.81 83 LYS A C 1
ATOM 700 O O . LYS A 1 83 ? -3.534 -9.321 3.301 1.00 91.81 83 LYS A O 1
ATOM 705 N N . LEU A 1 84 ? -4.217 -7.177 3.289 1.00 90.12 84 LEU A N 1
ATOM 706 C CA . LEU A 1 84 ? -3.143 -6.667 2.431 1.00 90.12 84 LEU A CA 1
ATOM 707 C C . LEU A 1 84 ? -1.756 -6.784 3.085 1.00 90.12 84 LEU A C 1
ATOM 709 O O . LEU A 1 84 ? -0.779 -7.024 2.383 1.00 90.12 84 LEU A O 1
ATOM 713 N N . LEU A 1 85 ? -1.664 -6.633 4.410 1.00 89.75 85 LEU A N 1
ATOM 714 C CA . LEU A 1 85 ? -0.407 -6.721 5.157 1.00 89.75 85 LEU A CA 1
ATOM 715 C C . LEU A 1 85 ? 0.117 -8.160 5.297 1.00 89.75 85 LEU A C 1
ATOM 717 O O . LEU A 1 85 ? 1.329 -8.375 5.275 1.00 89.75 85 LEU A O 1
ATOM 721 N N . HIS A 1 86 ? -0.773 -9.139 5.475 1.00 87.06 86 HIS A N 1
ATOM 722 C CA . HIS A 1 86 ? -0.388 -10.507 5.856 1.00 87.06 86 HIS A CA 1
ATOM 723 C C . HIS A 1 86 ? -0.584 -11.560 4.778 1.00 87.06 86 HIS A C 1
ATOM 725 O O . HIS A 1 86 ? -0.012 -12.645 4.881 1.00 87.06 86 HIS A O 1
ATOM 731 N N . THR A 1 87 ? -1.394 -11.277 3.764 1.00 83.06 87 THR A N 1
ATOM 732 C CA . THR A 1 87 ? -1.730 -12.268 2.747 1.00 83.06 87 THR A CA 1
ATOM 733 C C . THR A 1 87 ? -0.983 -11.946 1.463 1.00 83.06 87 THR A C 1
ATOM 735 O O . THR A 1 87 ? -1.292 -10.978 0.768 1.00 83.06 87 THR A O 1
ATOM 738 N N . ILE A 1 88 ? -0.002 -12.791 1.147 1.00 73.31 88 ILE A N 1
ATOM 739 C CA . ILE A 1 88 ? 0.703 -12.766 -0.138 1.00 73.31 88 ILE A CA 1
ATOM 740 C C . ILE A 1 88 ? -0.344 -12.890 -1.260 1.00 73.31 88 ILE A C 1
ATOM 742 O O . ILE A 1 88 ? -1.296 -13.659 -1.139 1.00 73.31 88 ILE A O 1
ATOM 746 N N . ASP A 1 89 ? -0.204 -12.082 -2.311 1.00 70.19 89 ASP A N 1
ATOM 747 C CA . ASP A 1 89 ? -1.093 -12.021 -3.484 1.00 70.19 89 ASP A CA 1
ATOM 748 C C . ASP A 1 89 ? -2.552 -11.597 -3.229 1.00 70.19 89 ASP A C 1
ATOM 750 O O . ASP A 1 89 ? -3.361 -11.559 -4.161 1.00 70.19 89 ASP A O 1
ATOM 754 N N . TYR A 1 90 ? -2.919 -11.181 -2.008 1.00 80.50 90 TYR A N 1
ATOM 755 C CA . TYR A 1 90 ? -4.290 -10.719 -1.740 1.00 80.50 90 TYR A CA 1
ATOM 756 C C . TYR A 1 90 ? -4.679 -9.488 -2.556 1.00 80.50 90 TYR A C 1
ATOM 758 O O . TYR A 1 90 ? -5.862 -9.283 -2.825 1.00 80.50 90 TYR A O 1
ATOM 766 N N . VAL A 1 91 ? -3.705 -8.700 -3.014 1.00 79.12 91 VAL A N 1
ATOM 767 C CA . VAL A 1 91 ? -3.969 -7.555 -3.889 1.00 79.12 91 VAL A CA 1
ATOM 768 C C . VAL A 1 91 ? -4.719 -7.980 -5.154 1.00 79.12 91 VAL A C 1
ATOM 770 O O . VAL A 1 91 ? -5.670 -7.309 -5.537 1.00 79.12 91 VAL A O 1
ATOM 773 N N . GLN A 1 92 ? -4.393 -9.129 -5.754 1.00 79.44 92 GLN A N 1
ATOM 774 C CA . GLN A 1 92 ? -5.130 -9.636 -6.919 1.00 79.44 92 GLN A CA 1
ATOM 775 C C . GLN A 1 92 ? -6.593 -9.925 -6.579 1.00 79.44 92 GLN A C 1
ATOM 777 O O . GLN A 1 92 ? -7.501 -9.582 -7.334 1.00 79.44 92 GLN A O 1
ATOM 782 N N . VAL A 1 93 ? -6.831 -10.550 -5.423 1.00 81.81 93 VAL A N 1
ATOM 783 C CA . VAL A 1 93 ? -8.182 -10.861 -4.941 1.00 81.81 93 VAL A CA 1
ATOM 784 C C . VAL A 1 93 ? -8.963 -9.576 -4.677 1.00 81.81 93 VAL A C 1
ATOM 786 O O . VAL A 1 93 ? -10.125 -9.483 -5.066 1.00 81.81 93 VAL A O 1
ATOM 789 N N . PHE A 1 94 ? -8.329 -8.586 -4.049 1.00 82.12 94 PHE A N 1
ATOM 790 C CA . PHE A 1 94 ? -8.905 -7.266 -3.817 1.00 82.12 94 PHE A CA 1
ATOM 791 C C . PHE A 1 94 ? -9.292 -6.590 -5.137 1.00 82.12 94 PHE A C 1
ATOM 793 O O . PHE A 1 94 ? -10.457 -6.257 -5.329 1.00 82.12 94 PHE A O 1
ATOM 800 N N . LEU A 1 95 ? -8.369 -6.495 -6.096 1.00 79.62 95 LEU A N 1
ATOM 801 C CA . LEU A 1 95 ? -8.629 -5.870 -7.395 1.00 79.62 95 LEU A CA 1
ATOM 802 C C . LEU A 1 95 ? -9.754 -6.565 -8.174 1.00 79.62 95 LEU A C 1
ATOM 804 O O . LEU A 1 95 ? -10.522 -5.894 -8.862 1.00 79.62 95 LEU A O 1
ATOM 808 N N . ARG A 1 96 ? -9.879 -7.898 -8.074 1.00 80.69 96 ARG A N 1
ATOM 809 C CA . ARG A 1 96 ? -11.003 -8.638 -8.677 1.00 80.69 96 ARG A CA 1
ATOM 810 C C . ARG A 1 96 ? -12.331 -8.283 -8.017 1.00 80.69 96 ARG A C 1
ATOM 812 O O . ARG A 1 96 ? -13.312 -8.083 -8.723 1.00 80.69 96 ARG A O 1
ATOM 819 N N . LYS A 1 97 ? -12.368 -8.211 -6.683 1.00 81.12 97 LYS A N 1
ATOM 820 C CA . LYS A 1 97 ? -13.586 -7.876 -5.927 1.00 81.12 97 LYS A CA 1
ATOM 821 C C . LYS A 1 97 ? -14.085 -6.467 -6.228 1.00 81.12 97 LYS A C 1
ATOM 823 O O . LYS A 1 97 ? -15.286 -6.282 -6.371 1.00 81.12 97 LYS A O 1
ATOM 828 N N . GLU A 1 98 ? -13.167 -5.521 -6.385 1.00 77.81 98 GLU A N 1
ATOM 829 C CA . GLU A 1 98 ? -13.493 -4.127 -6.701 1.00 77.81 98 GLU A CA 1
ATOM 830 C C . GLU A 1 98 ? -13.766 -3.890 -8.202 1.00 77.81 98 GLU A C 1
ATOM 832 O O . GLU A 1 98 ? -13.999 -2.759 -8.619 1.00 77.81 98 GLU A O 1
ATOM 837 N N . GLY A 1 99 ? -13.708 -4.930 -9.048 1.00 74.12 99 GLY A N 1
ATOM 838 C CA . GLY A 1 99 ? -13.882 -4.801 -10.503 1.00 74.12 99 GLY A CA 1
ATOM 839 C C . GLY A 1 99 ? -12.753 -4.031 -11.205 1.00 74.12 99 GLY A C 1
ATOM 840 O O . GLY A 1 99 ? -12.880 -3.652 -12.367 1.00 74.12 99 GLY A O 1
ATOM 841 N N . LEU A 1 100 ? -11.634 -3.801 -10.515 1.00 72.88 100 LEU A N 1
ATOM 842 C CA . LEU A 1 100 ? -10.503 -3.013 -11.006 1.00 72.88 100 LEU A CA 1
ATOM 843 C C . LEU A 1 100 ? -9.557 -3.829 -11.893 1.00 72.88 100 LEU A C 1
ATOM 845 O O . LEU A 1 100 ? -8.853 -3.254 -12.720 1.00 72.88 100 LEU A O 1
ATOM 849 N N . MET A 1 101 ? -9.572 -5.161 -11.780 1.00 71.38 101 MET A N 1
ATOM 850 C CA . MET A 1 101 ? -8.787 -6.036 -12.664 1.00 71.38 101 MET A CA 1
ATOM 851 C C . MET A 1 101 ? -9.154 -5.870 -14.138 1.00 71.38 101 MET A C 1
ATOM 853 O O . MET A 1 101 ? -8.267 -5.788 -14.979 1.00 71.38 101 MET A O 1
ATOM 857 N N . GLU A 1 102 ? -10.444 -5.749 -14.458 1.00 66.69 102 GLU A N 1
ATOM 858 C CA . GLU A 1 102 ? -10.891 -5.611 -15.850 1.00 66.69 102 GLU A CA 1
ATOM 859 C C . GLU A 1 102 ? -10.441 -4.287 -16.488 1.00 66.69 102 GLU A C 1
ATOM 861 O O . GLU A 1 102 ? -10.322 -4.190 -17.708 1.00 66.69 102 GLU A O 1
ATOM 866 N N . LEU A 1 103 ? -10.202 -3.253 -15.673 1.00 60.81 103 LEU A N 1
ATOM 867 C CA . LEU A 1 103 ? -9.672 -1.965 -16.127 1.00 60.81 103 LEU A CA 1
ATOM 868 C C . LEU A 1 103 ? -8.169 -2.039 -16.405 1.00 60.81 103 LEU A C 1
ATOM 870 O O . LEU A 1 103 ? -7.686 -1.351 -17.301 1.00 60.81 103 LEU A O 1
ATOM 874 N N . ILE A 1 104 ? -7.450 -2.877 -15.657 1.00 64.31 104 ILE A N 1
ATOM 875 C CA . ILE A 1 104 ? -6.015 -3.118 -15.833 1.00 64.31 104 ILE A CA 1
ATOM 876 C C . ILE A 1 104 ? -5.777 -3.995 -17.073 1.00 64.31 104 ILE A C 1
ATOM 878 O O . ILE A 1 104 ? -4.927 -3.663 -17.892 1.00 64.31 104 ILE A O 1
ATOM 882 N N . GLU A 1 105 ? -6.575 -5.048 -17.270 1.00 63.34 105 GLU A N 1
ATOM 883 C CA . GLU A 1 105 ? -6.449 -5.973 -18.410 1.00 63.34 105 GLU A CA 1
ATOM 884 C C . GLU A 1 105 ? -6.824 -5.338 -19.764 1.00 63.34 105 GLU A C 1
ATOM 886 O O . GLU A 1 105 ? -6.313 -5.755 -20.796 1.00 63.34 105 GLU A O 1
ATOM 891 N N . LYS A 1 106 ? -7.692 -4.314 -19.792 1.00 58.31 106 LYS A N 1
ATOM 892 C CA . LYS A 1 106 ? -8.088 -3.611 -21.035 1.00 58.31 106 LYS A CA 1
ATOM 893 C C . LYS A 1 106 ? -7.100 -2.534 -21.500 1.00 58.31 106 LYS A C 1
ATOM 895 O O . LYS A 1 106 ? -7.305 -1.966 -22.570 1.00 58.31 106 LYS A O 1
ATOM 900 N N . GLN A 1 107 ? -6.101 -2.196 -20.685 1.00 52.78 107 GLN A N 1
ATOM 901 C CA . GLN A 1 107 ? -5.091 -1.172 -20.993 1.00 52.78 107 GLN A CA 1
ATOM 902 C C . GLN A 1 107 ? -3.751 -1.761 -21.470 1.00 52.78 107 GLN A C 1
ATOM 904 O O . GLN A 1 107 ? -2.833 -0.988 -21.748 1.00 52.78 107 GLN A O 1
ATOM 909 N N . GLN A 1 108 ? -3.651 -3.092 -21.567 1.00 52.59 108 GLN A N 1
ATOM 910 C CA . GLN A 1 108 ? -2.544 -3.833 -22.187 1.00 52.59 108 GLN A CA 1
ATOM 911 C C . GLN A 1 108 ? -2.856 -4.147 -23.654 1.00 52.59 108 GLN A C 1
ATOM 913 O O . GLN A 1 108 ? -1.903 -4.126 -24.464 1.00 52.59 108 GLN A O 1
#

Secondary structure (DSSP, 8-state):
--EEEEETTEEEEE-TTS-EEEEESSEEEEEETTTTEEEEEEEHHHHHHHHHHHHHHHHHTT--GGGGEEEEE--S-HHHHHHHHHSTTHHHHHHHHTT-HHHHHTT-

Sequence (108 aa):
MYEYAEKYGSIYLFDERGTVLFEMTEPAILFDRNFFTCHKLGNKKEVEQYYEKCIEKCRVANSNLYEDWMIMDLPKDVELLNKLLHTIDYVQVFLRKEGLMELIEKQQ

pLDDT: mean 88.98, std 10.04, range [52.59, 98.0]

Foldseek 3Di:
DWAWDDDPNWIFIADPVRDTPDTADWWKFWAALVVRDTPDIGHPVVRVVVLVVVVVVCVVVVHPSCVRIDMDTDDRDRVVSRCNVPPGSCSVVVCVVVVNNVVSVVVD

=== Feature glossary ===
The record interleaves many kinds of information about one protein. Here is each kind framed as the question it answers.

Q: What known structures does this most resemble?
A: Structural nearest neighbors (via Foldseek easy-search vs the PDB). Reported per hit: target PDB id, E-value, and alignment TM-score. A TM-score above ~0.5 is the conventional threshold for 'same fold'.

Q: Where is each backbone atom in 3D?
A: The mmCIF table is the protein's shape written out atom by atom. For each backbone N, Cα, C, and carbonyl O, it records an (x, y, z) coordinate triple in Å plus the residue type, chain letter, and residue number.

Q: What are the backbone torsion angles?
A: The φ/ψ torsion pair specifies the backbone conformation at each residue. φ rotates about the N–Cα bond, ψ about the Cα–C bond. Steric clashes forbid most of the (φ, ψ) plane — the allowed regions (α-helix basin, β-sheet basin, left-handed helix) are the Ramachandran-allowed regions.

Q: Which residues are buried vs exposed?
A: Solvent-accessible surface area (SASA) is the area in Å² traced out by the centre of a 1.4 Å probe sphere (a water molecule) rolled over the protein's van der Waals surface (Shrake–Rupley / Lee–Richards construction). Buried residues have near-zero SASA; fully exposed residues can exceed 200 Å². The total SASA scales roughly with the number of surface residues.

Q: How confident is the AlphaFold model at each residue?
A: pLDDT is the predicted lDDT-Cα score: AlphaFold's confidence that the local environment of each residue (all inter-atomic distances within 15 Å) is correctly placed. It is a per-residue number between 0 and 100, with higher meaning more reliable.

Q: What does the local fold look like, residue by residue?
A: 3Di is Foldseek's structural alphabet. Each residue is assigned one of twenty discrete states based on how its Cα sits relative to its spatial (not sequential) neighbors. Aligning 3Di strings finds structural homologs roughly as well as full 3D superposition, but orders of magnitude faster.

Q: How big and how compact is the whole molecule?
A: Radius of gyration (Rg) is the root-mean-square distance of Cα atoms from their centroid — a single number for overall size and compactness. A globular domain of N residues has Rg ≈ 2.2·N^0.38 Å; an extended or disordered chain has a much larger Rg. The Cα contact count is the number of residue pairs whose Cα atoms are within 8 Å and are more than four positions apart in sequence — a standard proxy for tertiary packing density. The bounding box is the smallest axis-aligned box enclosing all Cα atoms.

Q: Which residues are in helices, strands, or loops?
A: DSSP 8-state secondary structure assigns each residue one of H (α-helix), G (3₁₀-helix), I (π-helix), E (extended β-strand), B (isolated β-bridge), T (hydrogen-bonded turn), S (bend), or '-' (coil). The assignment is computed from backbone hydrogen-bond geometry via the Kabsch–Sander algorithm.

Q: How mobile is each a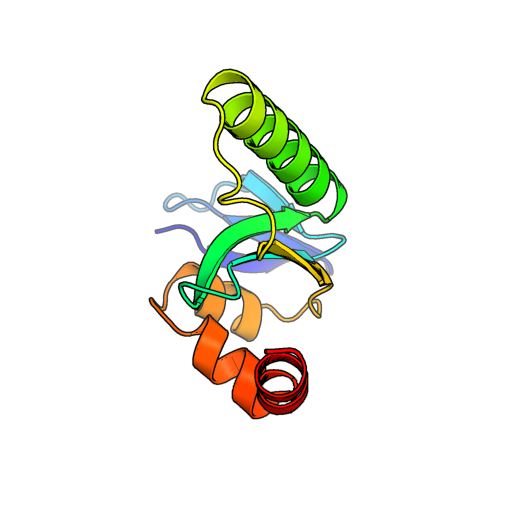tom in the crystal?
A: Crystallographic B-factors measure how much each atom's electron density is smeared out, in Å². They rise in mobile loops and surface residues and fall in the buried interior. In AlphaFold models this column is repurposed to hold pLDDT instead.

Q: What if only a Cα trace is available?
A: P-SEA three-state annotation labels each residue as helix, strand, or coil based purely on the geometry of the Cα trace. It serves as a fallback when the full backbone (and thus DSSP) is unavailable.

Q: What family and function is it annotated with?
A: Database cross-references. InterPro integrates a dozen domain/family signature databases into unified entries with residue-range hits. GO terms attach function/process/location labels with evidence codes. CATH codes position the fold in a four-level structural taxonomy. Organism is the NCBI-taxonomy species name.

Q: Are the domains correctly placed relative to each other?
A: Predicted Aligned Error (PAE) is an AlphaFold confidence matrix: entry (i, j) is the expected error in the position of residue j, in ångströms, when the prediction is superimposed on the true structure at residue i. Low PAE within a block of residues means that block is internally rigid and well-predicted; high PAE between two blocks means their relative placement is uncertain even if each block individually is confident.

Q: What do the diagnostic plots show?
A: Three diagnostic plots accompany the record. The Cα contact map visualizes the tertiary structure as a 2D adjacency matrix (8 Å cutoff, sequence-local contacts suppressed). The Ramachandran plot shows the distribution of backbone (φ, ψ) torsions, with points in the α and β basins reflecting secondary structure content. The PAE plot shows AlphaFold's inter-residue confidence as a color matrix.

Q: What is the amino-acid chain?
A: Primary structure: the covalent order of the twenty standard amino acids along the backbone. Two proteins with the same sequence will (almost always) fold to the same structure; two with 30% identity often share a fold but not the details.

Q: What do the rendered images show?
A: The six renders are orthographic views along the three Cartesian axes in both directions. Representation (cartoon, sticks, or surface) and color scheme (sequence-rainbow or by-chain) vary across proteins so the training set covers all the common visualization conventions.